Protein AF-A0A7Y5Q7S1-F1 (afdb_monomer)

Nearest PDB structures (foldseek):
  8dy9-assembly1_E  TM=3.291E-01  e=9.194E+00  Streptomyces venezuelae
  6nu3-assembly1_0  TM=2.637E-01  e=9.194E+00  Homo sapiens

Solvent-accessible surface area (backbone atoms only — not comparable to full-atom values): 6608 Å² total; per-residue (Å²): 113,78,70,67,58,38,76,80,66,83,48,53,67,68,57,54,52,51,50,51,53,52,51,23,48,51,50,29,51,49,48,70,72,69,51,57,86,98,54,90,78,90,83,90,74,63,60,82,44,43,37,66,55,33,50,23,46,43,47,39,42,72,78,38,72,84,63,89,81,86,43,76,35,80,46,70,34,91,59,82,94,56,83,55,80,87,60,61,68,38,35,84,38,73,46,77,40,76,46,72,77,81,79,87,123

pLDDT: mean 89.72, std 14.1, range [46.47, 98.56]

Radius of gyration: 16.51 Å; Cα contacts (8 Å, |Δi|>4): 97; chains: 1; bounding box: 32×46×41 Å

Mean predicted aligned error: 6.23 Å

Structure (mmCIF, N/CA/C/O backbone):
data_AF-A0A7Y5Q7S1-F1
#
_entry.id   AF-A0A7Y5Q7S1-F1
#
loop_
_atom_site.group_PDB
_atom_site.id
_atom_site.type_symbol
_atom_site.label_atom_id
_atom_site.label_alt_id
_atom_site.label_comp_id
_atom_site.label_asym_id
_atom_site.label_entity_id
_atom_site.label_seq_id
_atom_site.pdbx_PDB_ins_code
_atom_site.Cartn_x
_atom_site.Cartn_y
_atom_site.Cartn_z
_atom_site.occupancy
_atom_site.B_iso_or_equiv
_atom_site.auth_seq_id
_atom_site.auth_comp_id
_atom_site.auth_asym_id
_atom_site.auth_atom_id
_atom_site.pdbx_PDB_model_num
ATOM 1 N N . ASP A 1 1 ? 1.962 14.369 6.932 1.00 51.97 1 ASP A N 1
ATOM 2 C CA . ASP A 1 1 ? 1.436 14.845 5.646 1.00 51.97 1 ASP A CA 1
ATOM 3 C C . ASP A 1 1 ? 2.605 15.268 4.760 1.00 51.97 1 ASP A C 1
ATOM 5 O O . ASP A 1 1 ? 3.372 16.139 5.156 1.00 51.97 1 ASP A O 1
ATOM 9 N N . ILE A 1 2 ? 2.824 14.592 3.629 1.00 51.75 2 ILE A N 1
ATOM 10 C CA . ILE A 1 2 ? 3.947 14.879 2.712 1.00 51.75 2 ILE A CA 1
ATOM 11 C C . ILE A 1 2 ? 3.800 16.288 2.117 1.00 51.75 2 ILE A C 1
ATOM 13 O O . ILE A 1 2 ? 4.803 16.951 1.849 1.00 51.75 2 ILE A O 1
ATOM 17 N N . MET A 1 3 ? 2.566 16.793 2.013 1.00 52.72 3 MET A N 1
ATOM 18 C CA . MET A 1 3 ? 2.303 18.166 1.586 1.00 52.72 3 MET A CA 1
ATOM 19 C C . MET A 1 3 ? 2.744 19.207 2.623 1.00 52.72 3 MET A C 1
ATOM 21 O O . MET A 1 3 ? 3.187 20.289 2.244 1.00 52.72 3 MET A O 1
ATOM 25 N N . ALA A 1 4 ? 2.753 18.870 3.918 1.00 52.72 4 ALA A N 1
ATOM 26 C CA . ALA A 1 4 ? 3.267 19.765 4.960 1.00 52.72 4 ALA A CA 1
ATOM 27 C C . ALA A 1 4 ? 4.796 19.962 4.876 1.00 52.72 4 ALA A C 1
ATOM 29 O O . ALA A 1 4 ? 5.302 21.022 5.244 1.00 52.72 4 ALA A O 1
ATOM 30 N N . MET A 1 5 ? 5.530 18.980 4.334 1.00 52.44 5 MET A N 1
ATOM 31 C CA . MET A 1 5 ? 6.985 19.065 4.120 1.00 52.44 5 MET A CA 1
ATOM 32 C C . MET A 1 5 ? 7.364 19.905 2.889 1.00 52.44 5 MET A C 1
ATOM 34 O O . MET A 1 5 ? 8.460 20.462 2.840 1.00 52.44 5 MET A O 1
ATOM 38 N N . ALA A 1 6 ? 6.466 20.036 1.906 1.00 53.66 6 ALA A N 1
ATOM 39 C CA . ALA A 1 6 ? 6.697 20.849 0.709 1.00 53.66 6 ALA A CA 1
ATOM 40 C C . ALA A 1 6 ? 6.660 22.362 1.005 1.00 53.66 6 ALA A C 1
ATOM 42 O O . ALA A 1 6 ? 7.330 23.142 0.331 1.00 53.66 6 ALA A O 1
ATOM 43 N N . GLY A 1 7 ? 5.921 22.781 2.040 1.00 53.09 7 GLY A N 1
ATOM 4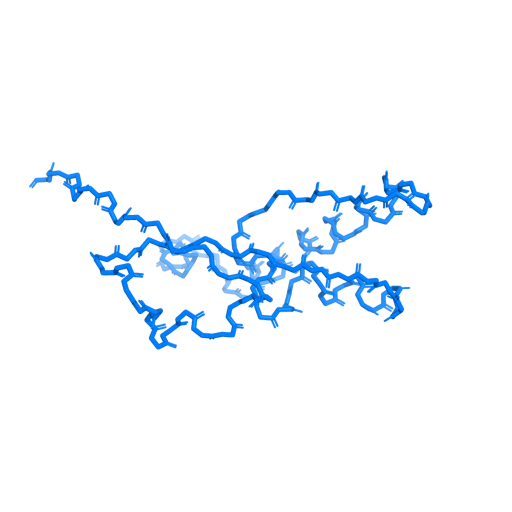4 C CA . GLY A 1 7 ? 5.703 24.197 2.357 1.00 53.09 7 GLY A CA 1
ATOM 45 C C . GLY A 1 7 ? 6.876 24.926 3.026 1.00 53.09 7 GLY A C 1
ATOM 46 O O . GLY A 1 7 ? 6.920 26.149 2.968 1.00 53.09 7 GLY A O 1
ATOM 47 N N . HIS A 1 8 ? 7.830 24.214 3.640 1.00 55.59 8 HIS A N 1
ATOM 48 C CA . HIS A 1 8 ? 8.860 24.839 4.492 1.00 55.59 8 HIS A CA 1
ATOM 49 C C . HIS A 1 8 ? 10.316 24.603 4.039 1.00 55.59 8 HIS A C 1
ATOM 51 O O . HIS A 1 8 ? 11.228 25.144 4.656 1.00 55.59 8 HIS A O 1
ATOM 57 N N . GLY A 1 9 ? 10.563 23.825 2.972 1.00 57.16 9 GLY A N 1
ATOM 58 C CA . GLY A 1 9 ? 11.915 23.340 2.631 1.00 57.16 9 GLY A CA 1
ATOM 59 C C . GLY A 1 9 ? 12.368 23.473 1.172 1.00 57.16 9 GLY A C 1
ATOM 60 O O . GLY A 1 9 ? 13.393 22.902 0.814 1.00 57.16 9 GLY A O 1
ATOM 61 N N . GLY A 1 10 ? 11.623 24.165 0.301 1.00 67.38 10 GLY A N 1
ATOM 62 C CA . GLY A 1 10 ? 12.013 24.351 -1.109 1.00 67.38 10 GLY A CA 1
ATOM 63 C C . GLY A 1 10 ? 11.981 23.077 -1.969 1.00 67.38 10 GLY A C 1
ATOM 64 O O . GLY A 1 10 ? 12.451 23.085 -3.108 1.00 67.38 10 GLY A O 1
ATOM 65 N N . VAL A 1 11 ? 11.422 21.978 -1.455 1.00 73.25 11 VAL A N 1
ATOM 66 C CA . VAL A 1 11 ? 11.242 20.749 -2.229 1.00 73.25 11 VAL A CA 1
ATOM 67 C C . VAL A 1 11 ? 10.025 20.908 -3.132 1.00 73.25 11 VAL A C 1
ATOM 69 O O . VAL A 1 11 ? 8.896 21.045 -2.667 1.00 73.25 11 VAL A O 1
ATOM 72 N N . LYS A 1 12 ? 10.272 20.866 -4.441 1.00 86.12 12 LYS A N 1
ATOM 73 C CA . LYS A 1 12 ? 9.232 20.915 -5.467 1.00 86.12 12 LYS A CA 1
ATOM 74 C C . LYS A 1 12 ? 8.270 19.720 -5.320 1.00 86.12 12 LYS A C 1
ATOM 76 O O . LYS A 1 12 ? 8.761 18.588 -5.240 1.00 86.12 12 LYS A O 1
ATOM 81 N N . PRO A 1 13 ? 6.938 19.921 -5.300 1.00 87.19 13 PRO A N 1
ATOM 82 C CA . PRO A 1 13 ? 5.961 18.832 -5.196 1.00 87.19 13 PRO A CA 1
ATOM 83 C C . PRO A 1 13 ? 6.160 17.728 -6.241 1.00 87.19 13 PRO A C 1
ATOM 85 O O . PRO A 1 13 ? 5.992 16.547 -5.937 1.00 87.19 13 PRO A O 1
ATOM 88 N N . GLU A 1 14 ? 6.605 18.092 -7.444 1.00 90.06 14 GLU A N 1
ATOM 89 C CA . GLU A 1 14 ? 6.879 17.152 -8.531 1.00 90.06 14 GLU A CA 1
ATOM 90 C C . GLU A 1 14 ? 8.030 16.199 -8.180 1.00 90.06 14 GLU A C 1
ATOM 92 O O . GLU A 1 14 ? 7.970 15.011 -8.492 1.00 90.06 14 GLU A O 1
ATOM 97 N N . ASN A 1 15 ? 9.052 16.687 -7.466 1.00 92.69 15 ASN A N 1
ATOM 98 C CA . ASN A 1 15 ? 10.169 15.856 -7.017 1.00 92.69 15 ASN A CA 1
ATOM 99 C C . ASN A 1 15 ? 9.730 14.871 -5.928 1.00 92.69 15 ASN A C 1
ATOM 101 O O . ASN A 1 15 ? 10.207 13.739 -5.905 1.00 92.69 15 ASN A O 1
ATOM 105 N N . LEU A 1 16 ? 8.814 15.277 -5.042 1.00 91.75 16 LEU A N 1
ATOM 106 C CA . LEU A 1 16 ? 8.242 14.372 -4.041 1.00 91.75 16 LEU A CA 1
ATOM 107 C C . LEU A 1 16 ? 7.412 13.279 -4.711 1.00 91.75 16 LEU A C 1
ATOM 109 O O . LEU A 1 16 ? 7.588 12.107 -4.385 1.00 91.75 16 LEU A O 1
ATOM 113 N N . ALA A 1 17 ? 6.564 13.641 -5.676 1.00 91.50 17 ALA A N 1
ATOM 114 C CA . ALA A 1 17 ? 5.784 12.675 -6.444 1.00 91.50 17 ALA A CA 1
ATOM 115 C C . ALA A 1 17 ? 6.690 11.695 -7.210 1.00 91.50 17 ALA A C 1
ATOM 117 O O . ALA A 1 17 ? 6.493 10.483 -7.132 1.00 91.50 17 ALA A O 1
ATOM 118 N N . ALA A 1 18 ? 7.736 12.197 -7.876 1.00 95.06 18 ALA A N 1
ATOM 119 C CA . ALA A 1 18 ? 8.715 11.361 -8.568 1.00 95.06 18 ALA A CA 1
ATOM 120 C C . ALA A 1 18 ? 9.465 10.424 -7.604 1.00 95.06 18 ALA A C 1
ATOM 122 O O . ALA A 1 18 ? 9.669 9.251 -7.917 1.00 95.06 18 ALA A O 1
ATOM 123 N N . ALA A 1 19 ? 9.837 10.908 -6.416 1.00 96.19 19 ALA A N 1
ATOM 124 C CA . ALA A 1 19 ? 10.481 10.087 -5.394 1.00 96.19 19 ALA A CA 1
ATOM 125 C C . ALA A 1 19 ? 9.551 8.984 -4.861 1.00 96.19 19 ALA A C 1
ATOM 127 O O . ALA A 1 19 ? 10.004 7.855 -4.668 1.00 96.19 19 ALA A O 1
ATOM 128 N N . GLN A 1 20 ? 8.260 9.277 -4.662 1.00 95.69 20 GLN A N 1
ATOM 129 C CA . GLN A 1 20 ? 7.264 8.265 -4.286 1.00 95.69 20 GLN A CA 1
ATOM 130 C C . GLN A 1 20 ? 7.115 7.205 -5.382 1.00 95.69 20 GLN A C 1
ATOM 132 O O . GLN A 1 20 ? 7.252 6.018 -5.095 1.00 95.69 20 GLN A O 1
ATOM 137 N N . ALA A 1 21 ? 6.960 7.622 -6.641 1.00 97.06 21 ALA A N 1
ATOM 138 C CA . ALA A 1 21 ? 6.857 6.706 -7.776 1.00 97.06 21 ALA A CA 1
ATOM 139 C C . ALA A 1 21 ? 8.103 5.812 -7.921 1.00 97.06 21 ALA A C 1
ATOM 141 O O . ALA A 1 21 ? 7.989 4.607 -8.147 1.00 97.06 21 ALA A O 1
ATOM 142 N N . LEU A 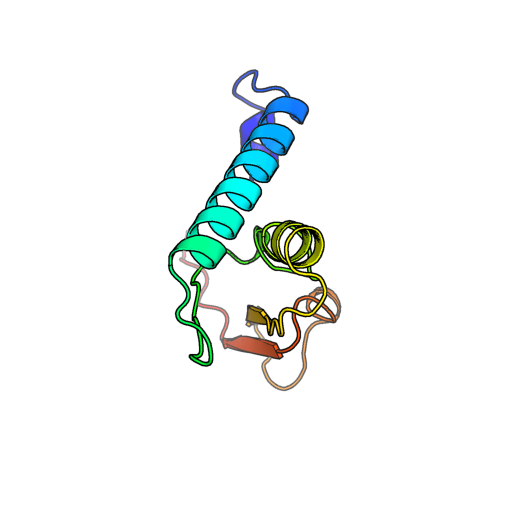1 22 ? 9.303 6.376 -7.729 1.00 98.19 22 LEU A N 1
ATOM 143 C CA . LEU A 1 22 ? 10.549 5.607 -7.736 1.00 98.19 22 LEU A CA 1
ATOM 144 C C . LEU A 1 22 ? 10.591 4.581 -6.594 1.00 98.19 22 LEU A C 1
ATOM 146 O O . LEU A 1 22 ? 11.016 3.444 -6.804 1.00 98.19 22 LEU A O 1
ATOM 150 N N . LYS A 1 23 ? 10.130 4.961 -5.397 1.00 98.25 23 LYS A N 1
ATOM 151 C CA . LYS A 1 23 ? 10.043 4.054 -4.247 1.00 98.25 23 LYS A CA 1
ATOM 1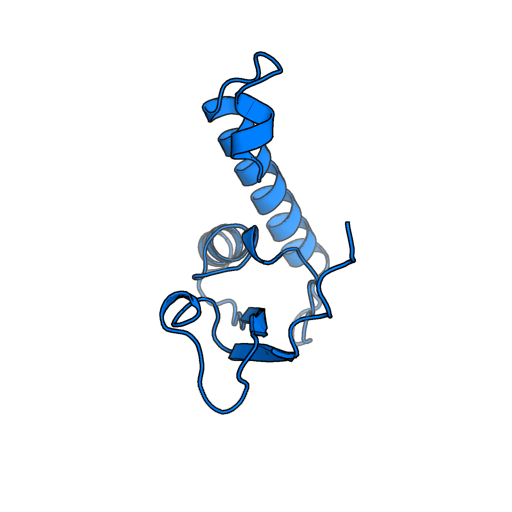52 C C . LYS A 1 23 ? 9.062 2.909 -4.518 1.00 98.25 23 LYS A C 1
ATOM 154 O O . LYS A 1 23 ? 9.408 1.756 -4.265 1.00 98.25 23 LYS A O 1
ATOM 159 N N . ASP A 1 24 ? 7.890 3.203 -5.074 1.00 98.56 24 ASP A N 1
ATOM 160 C CA . ASP A 1 24 ? 6.876 2.201 -5.428 1.00 98.56 24 ASP A CA 1
ATOM 161 C C . ASP A 1 24 ? 7.380 1.222 -6.492 1.00 98.56 24 ASP A C 1
ATOM 163 O O . ASP A 1 24 ? 7.248 0.006 -6.328 1.00 98.56 24 ASP A O 1
ATOM 167 N N . ALA A 1 25 ? 8.043 1.731 -7.533 1.00 98.50 25 ALA A N 1
ATOM 168 C CA . ALA A 1 25 ? 8.674 0.908 -8.560 1.00 98.50 25 ALA A CA 1
ATOM 169 C C . ALA A 1 25 ? 9.759 -0.011 -7.971 1.00 98.50 25 ALA A C 1
ATOM 171 O O . ALA A 1 25 ? 9.834 -1.195 -8.310 1.00 98.50 25 ALA A O 1
ATOM 172 N N . ALA A 1 26 ? 10.584 0.508 -7.057 1.00 98.56 26 ALA A N 1
ATOM 173 C CA . ALA A 1 26 ? 11.624 -0.273 -6.393 1.00 98.56 26 ALA A CA 1
ATOM 174 C C . ALA A 1 26 ? 11.036 -1.381 -5.500 1.00 98.56 26 ALA A C 1
ATOM 176 O O . ALA A 1 26 ? 11.531 -2.513 -5.523 1.00 98.56 26 ALA A O 1
ATOM 177 N N . MET A 1 27 ? 9.964 -1.087 -4.757 1.00 98.50 27 MET A N 1
ATOM 178 C CA . MET A 1 27 ? 9.244 -2.082 -3.954 1.00 98.50 27 MET A CA 1
ATOM 179 C C . MET A 1 27 ? 8.625 -3.170 -4.839 1.00 98.50 27 MET A C 1
ATOM 181 O O . MET A 1 27 ? 8.851 -4.353 -4.582 1.00 98.50 27 MET A O 1
ATOM 185 N N . ALA A 1 28 ? 7.941 -2.799 -5.927 1.00 98.38 28 ALA A N 1
ATOM 186 C CA . ALA A 1 28 ? 7.378 -3.756 -6.882 1.00 98.38 28 ALA A CA 1
ATOM 187 C C . ALA A 1 28 ? 8.458 -4.669 -7.489 1.00 98.38 28 ALA A C 1
ATOM 189 O O . ALA A 1 28 ? 8.300 -5.891 -7.517 1.00 98.38 28 ALA A O 1
ATOM 190 N N . ASN A 1 29 ? 9.597 -4.100 -7.894 1.00 98.12 29 ASN A N 1
ATOM 191 C CA . ASN A 1 29 ? 10.733 -4.872 -8.395 1.00 98.12 29 ASN A CA 1
ATOM 192 C C . ASN A 1 29 ? 11.281 -5.848 -7.336 1.00 98.12 29 ASN A C 1
ATOM 194 O O . ASN A 1 29 ? 11.556 -7.006 -7.646 1.00 98.12 29 ASN A O 1
ATOM 198 N N . SER A 1 30 ? 11.402 -5.417 -6.077 1.00 97.69 30 SER A N 1
ATOM 199 C CA . SER A 1 30 ? 11.848 -6.287 -4.980 1.00 97.69 30 SER A CA 1
ATOM 200 C C . SER A 1 30 ? 10.899 -7.470 -4.754 1.00 97.69 30 SER A C 1
ATOM 202 O O . SER A 1 30 ? 11.356 -8.609 -4.624 1.00 97.69 30 SER A O 1
ATOM 204 N N . ILE A 1 31 ? 9.584 -7.222 -4.795 1.00 97.38 31 ILE A N 1
ATOM 205 C CA . ILE A 1 31 ? 8.548 -8.261 -4.685 1.00 97.38 31 ILE A CA 1
ATOM 206 C C . ILE A 1 31 ? 8.689 -9.272 -5.826 1.00 97.38 31 ILE A C 1
ATOM 208 O O . ILE A 1 31 ? 8.741 -10.474 -5.576 1.00 97.38 31 ILE A O 1
ATOM 212 N N . LEU A 1 32 ? 8.800 -8.811 -7.075 1.00 96.12 32 LEU A N 1
ATOM 213 C CA . LEU A 1 32 ? 8.902 -9.701 -8.237 1.00 96.12 32 LEU A CA 1
ATOM 214 C C . LEU A 1 32 ? 10.171 -10.559 -8.226 1.00 96.12 32 LEU A C 1
ATOM 216 O O . LEU A 1 32 ? 10.122 -11.695 -8.694 1.00 96.12 32 LEU A O 1
ATOM 220 N N . ARG A 1 33 ? 11.276 -10.043 -7.676 1.00 96.00 33 ARG A N 1
ATOM 221 C CA . ARG A 1 33 ? 12.544 -10.781 -7.555 1.00 96.00 33 ARG A CA 1
ATOM 222 C C . ARG A 1 33 ? 12.582 -11.742 -6.370 1.00 96.00 33 ARG A C 1
ATOM 224 O O . ARG A 1 33 ? 13.291 -12.739 -6.439 1.00 96.00 33 ARG A O 1
ATOM 231 N N . SER A 1 34 ? 11.864 -11.428 -5.295 1.00 94.56 34 SER A N 1
ATOM 232 C CA . SER A 1 34 ? 11.915 -12.191 -4.040 1.00 94.56 34 SER A CA 1
ATOM 233 C C . SER A 1 34 ? 10.773 -13.194 -3.894 1.00 94.56 34 SER A C 1
ATOM 235 O O . SER A 1 34 ? 10.866 -14.103 -3.070 1.00 94.56 34 SER A O 1
ATOM 237 N N . ARG A 1 35 ? 9.676 -13.032 -4.645 1.00 92.56 35 ARG A N 1
ATOM 238 C CA . ARG A 1 35 ? 8.546 -13.963 -4.579 1.00 92.56 35 ARG A CA 1
ATOM 239 C C . ARG A 1 35 ? 8.952 -15.340 -5.098 1.00 92.56 35 ARG A C 1
ATOM 241 O O . ARG A 1 35 ? 9.562 -15.461 -6.159 1.00 92.56 35 ARG A O 1
ATOM 248 N N . LEU A 1 36 ? 8.545 -16.379 -4.379 1.00 88.94 36 LEU A N 1
ATOM 249 C CA . LEU A 1 36 ? 8.646 -17.748 -4.866 1.00 88.94 36 LEU A CA 1
ATOM 250 C C . LEU A 1 36 ? 7.440 -18.058 -5.765 1.00 88.94 36 LEU A C 1
ATOM 252 O O . LEU A 1 36 ? 6.324 -17.629 -5.450 1.00 88.94 36 LEU A O 1
ATOM 256 N N . PRO A 1 37 ? 7.628 -18.778 -6.885 1.00 81.81 37 PRO A N 1
ATOM 257 C CA . PRO A 1 37 ? 6.511 -19.291 -7.669 1.00 81.81 37 PRO A CA 1
ATOM 258 C C . PRO A 1 37 ? 5.554 -20.100 -6.788 1.00 81.81 37 PRO A C 1
ATOM 260 O O . PRO A 1 37 ? 5.994 -20.840 -5.915 1.00 81.81 37 PRO A O 1
ATOM 263 N N . GLU A 1 38 ? 4.249 -19.926 -7.008 1.00 81.31 38 GLU A N 1
ATOM 264 C CA . GLU A 1 38 ? 3.163 -20.668 -6.339 1.00 81.31 38 GLU A CA 1
ATOM 265 C C . GLU A 1 38 ? 3.039 -20.496 -4.812 1.00 81.31 38 GLU A C 1
ATOM 267 O O . GLU A 1 38 ? 2.081 -20.988 -4.218 1.00 81.31 38 GLU A O 1
ATOM 272 N N . ALA A 1 39 ? 3.922 -19.720 -4.179 1.00 89.88 39 ALA A N 1
ATOM 273 C CA . ALA A 1 39 ? 3.810 -19.340 -2.775 1.00 89.88 39 ALA A CA 1
ATOM 274 C C . ALA A 1 39 ? 3.100 -17.988 -2.600 1.00 89.88 39 ALA A C 1
ATOM 276 O O . ALA A 1 39 ? 3.170 -17.097 -3.452 1.00 89.88 39 ALA A O 1
ATOM 277 N N . GLY A 1 40 ? 2.445 -17.811 -1.451 1.00 91.81 40 GLY A N 1
ATOM 278 C CA . GLY A 1 40 ? 1.979 -16.496 -1.014 1.00 91.81 40 GLY A CA 1
ATOM 279 C C . GLY A 1 40 ? 3.157 -15.581 -0.662 1.00 91.81 40 GLY A C 1
ATOM 280 O O . GLY A 1 40 ? 4.156 -16.035 -0.107 1.00 91.81 40 GLY A O 1
ATOM 281 N N . TYR A 1 41 ? 3.031 -14.288 -0.961 1.00 95.12 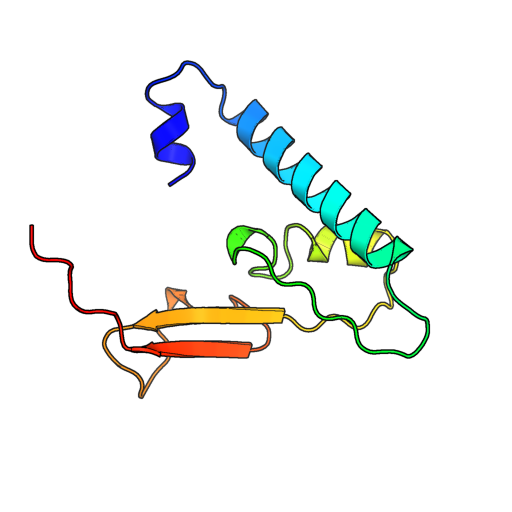41 TYR A N 1
ATOM 282 C CA . TYR A 1 41 ? 4.008 -13.265 -0.585 1.00 95.12 41 TYR A CA 1
ATOM 283 C C . TYR A 1 41 ? 3.300 -12.139 0.168 1.00 95.12 41 TYR A C 1
ATOM 285 O O . TYR A 1 41 ? 2.382 -11.522 -0.371 1.00 95.12 41 TYR A O 1
ATOM 293 N N . LEU A 1 42 ? 3.733 -11.865 1.400 1.00 96.12 42 LEU A N 1
ATOM 294 C CA . LEU A 1 42 ? 3.225 -10.756 2.204 1.00 96.12 42 LEU A CA 1
ATOM 295 C C . LEU A 1 42 ? 4.227 -9.602 2.171 1.00 96.12 42 LEU A C 1
ATOM 297 O O . LEU A 1 42 ? 5.359 -9.743 2.629 1.00 96.12 42 LEU A O 1
ATOM 301 N N . HIS A 1 43 ? 3.793 -8.455 1.657 1.00 97.31 43 HIS A N 1
ATOM 302 C CA . HIS A 1 43 ? 4.547 -7.210 1.721 1.00 97.31 43 HIS A CA 1
ATOM 303 C C . HIS A 1 43 ? 3.888 -6.273 2.733 1.00 97.31 43 HIS A C 1
ATOM 305 O O . HIS A 1 43 ? 2.697 -5.997 2.624 1.00 97.31 43 HIS A O 1
ATOM 311 N N . LEU A 1 44 ? 4.652 -5.797 3.716 1.00 97.19 44 LEU A N 1
ATOM 312 C CA . LEU A 1 44 ? 4.186 -4.791 4.668 1.00 97.19 44 LEU A CA 1
ATOM 313 C C . LEU A 1 44 ? 4.678 -3.416 4.216 1.00 97.19 44 LEU A C 1
ATOM 315 O O . LEU A 1 44 ? 5.882 -3.194 4.085 1.00 97.19 44 LEU A O 1
ATOM 319 N N . ASN A 1 45 ? 3.748 -2.492 3.998 1.00 97.56 45 ASN A N 1
ATOM 320 C CA . ASN A 1 45 ? 4.022 -1.133 3.544 1.00 97.56 45 ASN A CA 1
ATOM 321 C C . ASN A 1 45 ? 3.087 -0.128 4.229 1.00 97.56 45 ASN A C 1
ATOM 323 O O . ASN A 1 45 ? 2.060 -0.493 4.793 1.00 97.56 45 ASN A O 1
ATOM 327 N N . GLY A 1 46 ? 3.427 1.161 4.159 1.00 96.31 46 GLY A N 1
ATOM 328 C CA . GLY A 1 46 ? 2.483 2.218 4.534 1.00 96.31 46 GLY A CA 1
ATOM 329 C C . GLY A 1 46 ? 1.324 2.290 3.535 1.00 96.31 46 GLY A C 1
ATOM 330 O O . GLY A 1 46 ? 1.561 2.118 2.338 1.00 96.31 46 GLY A O 1
ATOM 331 N N . SER A 1 47 ? 0.102 2.572 4.005 1.00 94.06 47 SER A N 1
ATOM 332 C CA . SER A 1 47 ? -1.139 2.504 3.206 1.00 94.06 47 SER A CA 1
ATOM 333 C C . SER A 1 47 ? -1.070 3.263 1.880 1.00 94.06 47 SER A C 1
ATOM 335 O O . SER A 1 47 ? -1.567 2.777 0.869 1.00 94.06 47 SER A O 1
ATOM 337 N N . TYR A 1 48 ? -0.374 4.404 1.857 1.00 94.81 48 TYR A N 1
ATOM 338 C CA . TYR A 1 48 ? -0.165 5.212 0.652 1.00 94.81 48 TYR A CA 1
ATOM 339 C C . TYR A 1 48 ? 0.403 4.413 -0.537 1.00 94.81 48 TYR A C 1
ATOM 341 O O . TYR A 1 48 ? 0.076 4.703 -1.678 1.00 94.81 48 TYR A O 1
ATOM 349 N N . HIS A 1 49 ? 1.205 3.378 -0.275 1.00 97.81 49 HIS A N 1
ATOM 350 C CA . HIS A 1 49 ? 1.896 2.598 -1.304 1.00 97.81 49 HIS A CA 1
ATOM 351 C C . HIS A 1 49 ? 1.053 1.469 -1.928 1.00 97.81 49 HIS A C 1
ATOM 353 O O . HIS A 1 49 ? 1.516 0.808 -2.857 1.00 97.81 49 HIS A O 1
ATOM 359 N N . SER A 1 50 ? -0.159 1.213 -1.424 1.00 97.69 50 SER A N 1
ATOM 360 C CA 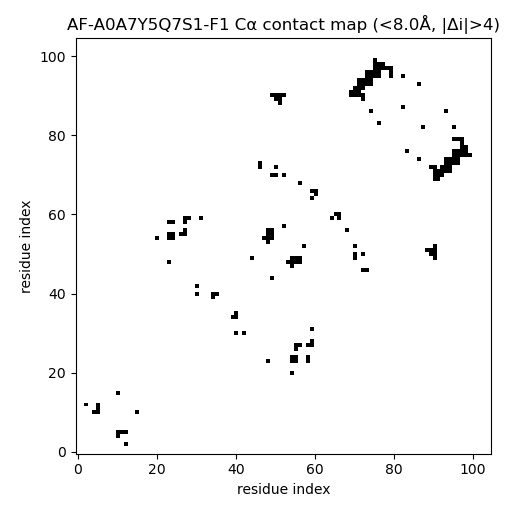. SER A 1 50 ? -1.031 0.134 -1.923 1.00 97.69 50 SER A CA 1
ATOM 361 C C . SER A 1 50 ? -2.522 0.475 -1.954 1.00 97.69 50 SER A C 1
ATOM 363 O O . SER A 1 50 ? -3.306 -0.305 -2.499 1.00 97.69 50 SER A O 1
ATOM 365 N N . GLN A 1 51 ? -2.941 1.596 -1.360 1.00 96.50 51 GLN A N 1
ATOM 366 C CA . GLN A 1 51 ? -4.347 1.992 -1.324 1.00 96.50 51 GLN A CA 1
ATOM 367 C C . GLN A 1 51 ? -4.912 2.187 -2.735 1.00 96.50 51 GLN A C 1
ATOM 369 O O . GLN A 1 51 ? -4.217 2.649 -3.640 1.00 96.50 51 GLN A O 1
ATOM 374 N N . ARG A 1 52 ? -6.187 1.836 -2.921 1.00 96.00 52 ARG A N 1
ATOM 375 C CA . ARG A 1 52 ? -6.945 1.991 -4.176 1.00 96.00 52 ARG A CA 1
ATOM 376 C C . ARG A 1 52 ? -6.307 1.295 -5.390 1.00 96.00 52 ARG A C 1
ATOM 378 O O . ARG A 1 52 ? -6.661 1.585 -6.528 1.00 96.00 52 ARG A O 1
ATOM 385 N N . GLY A 1 53 ? -5.384 0.359 -5.161 1.00 95.19 53 GLY A N 1
ATOM 386 C CA . GLY A 1 53 ? -4.653 -0.327 -6.226 1.00 95.19 53 GLY A CA 1
ATOM 387 C C . GLY A 1 53 ? -3.623 0.547 -6.951 1.00 95.19 53 GLY A C 1
ATOM 388 O O . GLY A 1 53 ? -3.205 0.189 -8.054 1.00 95.19 53 GLY A O 1
ATOM 389 N N . GLU A 1 54 ? -3.214 1.666 -6.349 1.00 96.12 54 GLU A N 1
ATOM 390 C CA . GLU A 1 54 ? -2.158 2.547 -6.853 1.00 96.12 54 GLU A CA 1
ATOM 391 C C . GLU A 1 54 ? -0.772 2.135 -6.311 1.00 96.12 54 GLU A C 1
ATOM 393 O O . GLU A 1 54 ? -0.605 1.067 -5.709 1.00 96.12 54 GLU A O 1
ATOM 398 N N . GLY A 1 55 ? 0.252 2.951 -6.580 1.00 97.44 55 GLY A N 1
ATOM 399 C CA . GLY A 1 55 ? 1.617 2.738 -6.098 1.00 97.44 55 GLY A CA 1
ATOM 400 C C . GLY A 1 55 ? 2.194 1.393 -6.537 1.00 97.44 55 GLY A C 1
ATOM 401 O O . GLY A 1 55 ? 2.253 1.083 -7.732 1.00 97.44 55 GLY A O 1
ATOM 402 N N . ILE A 1 56 ? 2.599 0.565 -5.571 1.00 98.50 56 ILE A N 1
ATOM 403 C CA . ILE A 1 56 ? 3.199 -0.757 -5.809 1.00 98.50 56 ILE A CA 1
ATOM 404 C C . ILE A 1 56 ? 2.298 -1.617 -6.702 1.00 98.50 56 ILE A C 1
ATOM 406 O O . ILE A 1 56 ? 2.781 -2.269 -7.631 1.00 98.50 56 ILE A O 1
ATOM 410 N N . VAL A 1 57 ? 0.987 -1.617 -6.437 1.00 98.19 57 VAL A N 1
ATOM 411 C CA . VAL A 1 57 ? 0.021 -2.482 -7.133 1.00 98.19 57 VAL A CA 1
ATOM 412 C C . VAL A 1 57 ? -0.045 -2.137 -8.619 1.00 98.19 57 VAL A C 1
ATOM 414 O O . VAL A 1 57 ? -0.099 -3.043 -9.454 1.00 98.19 57 VAL A O 1
ATOM 417 N N . TRP A 1 58 ? 0.031 -0.849 -8.960 1.00 98.19 58 TRP A N 1
ATOM 418 C CA . TRP A 1 58 ? 0.052 -0.393 -10.349 1.00 98.19 58 TRP A CA 1
ATOM 419 C C . TRP A 1 58 ? 1.275 -0.935 -11.101 1.00 98.19 58 TRP A C 1
ATOM 421 O O . TRP A 1 58 ? 1.129 -1.520 -12.177 1.00 98.19 58 TRP A O 1
ATOM 431 N N . TYR A 1 59 ? 2.472 -0.830 -10.509 1.00 98.50 59 TYR A N 1
ATOM 432 C CA . TYR A 1 59 ? 3.699 -1.361 -11.114 1.00 98.50 59 TYR A CA 1
ATOM 433 C C . TYR A 1 59 ? 3.665 -2.887 -11.242 1.00 98.50 59 TYR A C 1
ATOM 435 O O . TYR A 1 59 ? 4.022 -3.418 -12.291 1.00 98.50 59 TYR A O 1
ATOM 443 N N . LEU A 1 60 ? 3.177 -3.604 -10.225 1.00 97.94 60 LEU A N 1
ATOM 444 C CA . LEU A 1 60 ? 3.045 -5.062 -10.288 1.00 97.94 60 LEU A CA 1
ATOM 445 C C . LEU A 1 60 ? 2.122 -5.513 -11.428 1.00 97.94 60 LEU A C 1
ATOM 447 O O . LEU A 1 60 ? 2.474 -6.437 -12.159 1.00 97.94 60 LEU A O 1
ATOM 451 N N . ARG A 1 61 ? 0.972 -4.850 -11.611 1.00 97.56 61 ARG A N 1
ATOM 452 C CA . ARG A 1 61 ? 0.036 -5.157 -12.707 1.00 97.56 61 ARG A CA 1
ATOM 453 C C . ARG A 1 61 ? 0.609 -4.818 -14.079 1.00 97.56 61 ARG A C 1
ATOM 455 O O . ARG A 1 61 ? 0.276 -5.492 -15.048 1.00 97.56 61 ARG A O 1
ATOM 462 N N . ARG A 1 62 ? 1.465 -3.800 -14.173 1.00 97.44 62 ARG A N 1
ATOM 463 C CA . ARG A 1 62 ? 2.132 -3.451 -15.431 1.00 97.44 62 ARG A CA 1
ATOM 464 C C . ARG A 1 62 ? 3.131 -4.524 -15.864 1.00 97.44 62 ARG A C 1
ATOM 466 O O . ARG A 1 62 ? 3.167 -4.870 -17.038 1.00 97.44 62 ARG A O 1
ATOM 473 N N . GLU A 1 63 ? 3.920 -5.044 -14.927 1.00 97.12 63 GLU A N 1
ATOM 474 C CA . GLU A 1 63 ? 4.959 -6.042 -15.220 1.00 97.12 63 GLU A CA 1
ATOM 475 C C . GLU A 1 63 ? 4.394 -7.472 -15.312 1.00 9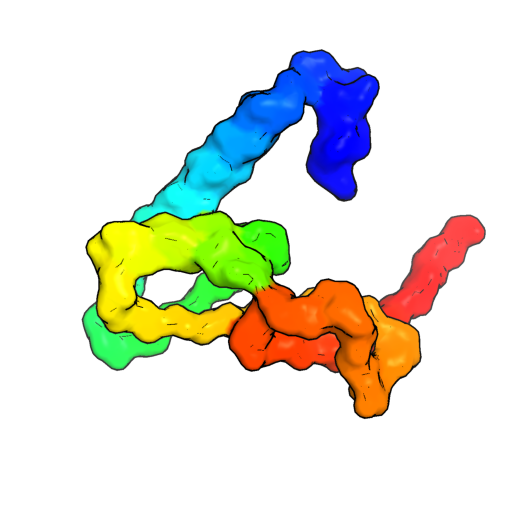7.12 63 GLU A C 1
ATOM 477 O O . GLU A 1 63 ? 4.846 -8.274 -16.126 1.00 97.12 63 GLU A O 1
ATOM 482 N N . VAL A 1 64 ? 3.392 -7.810 -14.490 1.00 95.50 64 VAL A N 1
ATOM 483 C CA . VAL A 1 64 ? 2.746 -9.133 -14.473 1.00 95.50 64 VAL A CA 1
ATOM 484 C C . VAL A 1 64 ? 1.219 -8.964 -14.390 1.00 95.50 64 VAL A C 1
ATOM 486 O O . VAL A 1 64 ? 0.641 -9.067 -13.305 1.00 95.50 64 VAL A O 1
ATOM 489 N N . PRO A 1 65 ? 0.527 -8.752 -15.527 1.00 95.31 65 PRO A N 1
ATOM 490 C CA . PRO A 1 65 ? -0.909 -8.433 -15.558 1.00 95.31 65 PRO A CA 1
ATOM 491 C C . PRO A 1 65 ? -1.825 -9.464 -14.892 1.00 95.31 65 PRO A C 1
ATOM 493 O O . PRO A 1 65 ? -2.891 -9.119 -14.390 1.00 95.31 65 PRO A O 1
ATOM 496 N N . HIS A 1 66 ? -1.407 -10.730 -14.866 1.00 94.19 66 HIS A N 1
ATOM 497 C CA . HIS A 1 66 ? -2.171 -11.835 -14.283 1.00 94.19 66 HIS A CA 1
ATOM 498 C C . HIS A 1 66 ? -1.779 -12.153 -12.832 1.00 94.19 66 HIS A C 1
ATOM 500 O O . HIS A 1 66 ? -2.225 -13.162 -12.280 1.00 94.19 66 HIS A O 1
ATOM 506 N N . LEU A 1 67 ? -0.928 -11.333 -12.202 1.00 94.00 67 LEU A N 1
ATOM 507 C CA . LEU A 1 67 ? -0.557 -11.530 -10.806 1.00 94.00 67 LEU A CA 1
ATOM 508 C C . LEU A 1 67 ? -1.786 -11.329 -9.913 1.00 94.00 67 LEU A C 1
ATOM 510 O O . LEU A 1 67 ? -2.422 -10.276 -9.926 1.00 94.00 67 LEU A O 1
ATOM 514 N N . ARG A 1 68 ? -2.106 -12.343 -9.107 1.00 95.12 68 ARG A N 1
ATOM 515 C CA . ARG A 1 68 ? -3.152 -12.237 -8.087 1.00 95.12 68 ARG A CA 1
ATOM 516 C C . ARG A 1 68 ? -2.622 -11.392 -6.936 1.00 95.12 68 ARG A C 1
ATOM 518 O O . ARG A 1 68 ? -1.653 -11.779 -6.287 1.00 95.12 68 ARG A O 1
ATOM 525 N N . ILE A 1 69 ? -3.252 -10.247 -6.709 1.00 96.69 69 ILE A N 1
ATOM 526 C CA . ILE A 1 69 ? -2.880 -9.281 -5.675 1.00 96.69 69 ILE A CA 1
ATOM 527 C C . ILE A 1 69 ? -4.116 -9.044 -4.814 1.00 96.69 69 ILE A C 1
ATOM 529 O O . ILE A 1 69 ? -5.198 -8.832 -5.353 1.00 96.69 69 ILE A O 1
ATOM 533 N N . MET A 1 70 ? -3.930 -9.083 -3.499 1.00 97.31 70 MET A N 1
ATOM 534 C CA . MET A 1 70 ? -4.936 -8.732 -2.504 1.00 97.31 70 MET A CA 1
ATOM 535 C C . MET A 1 70 ? -4.323 -7.700 -1.564 1.00 97.31 70 MET A C 1
ATOM 537 O O . MET A 1 70 ? -3.201 -7.877 -1.087 1.00 97.31 70 MET A O 1
ATOM 541 N N . THR A 1 71 ? -5.052 -6.623 -1.323 1.00 98.06 71 THR A N 1
ATOM 542 C CA . THR A 1 71 ? -4.650 -5.506 -0.475 1.00 98.06 71 THR A CA 1
ATOM 543 C C . THR A 1 71 ? -5.438 -5.516 0.823 1.00 98.06 71 THR A C 1
ATOM 545 O O . THR A 1 71 ? -6.638 -5.786 0.848 1.00 98.06 71 THR A O 1
ATOM 548 N N . ILE A 1 72 ? -4.743 -5.204 1.913 1.00 97.94 72 ILE A N 1
ATOM 549 C CA . ILE A 1 72 ? -5.342 -5.016 3.229 1.00 97.94 72 ILE A CA 1
ATOM 550 C C . ILE A 1 72 ? -4.902 -3.642 3.721 1.00 97.94 72 ILE A C 1
ATOM 552 O O . ILE A 1 72 ? -3.704 -3.365 3.784 1.00 97.94 72 ILE A O 1
ATOM 556 N N . ALA A 1 73 ? -5.862 -2.782 4.045 1.00 97.50 73 ALA A N 1
ATOM 557 C CA . ALA A 1 73 ? -5.606 -1.501 4.692 1.00 97.50 73 ALA A CA 1
ATOM 558 C C . ALA A 1 73 ? -6.071 -1.553 6.147 1.00 97.50 73 ALA A C 1
ATOM 560 O O . ALA A 1 73 ? -7.054 -2.218 6.460 1.00 97.50 73 ALA A O 1
ATOM 561 N N . THR A 1 74 ? -5.399 -0.810 7.019 1.00 96.00 74 THR A N 1
ATOM 562 C CA . THR A 1 74 ? -5.836 -0.603 8.403 1.00 96.00 74 THR A CA 1
ATOM 563 C C . THR A 1 74 ? -6.226 0.856 8.586 1.00 96.00 74 THR A C 1
ATOM 565 O O . THR A 1 74 ? -5.471 1.745 8.184 1.00 96.00 74 THR A O 1
ATOM 568 N N . VAL A 1 75 ? -7.385 1.098 9.196 1.00 96.25 75 VAL A N 1
ATOM 569 C CA . VAL A 1 75 ? -7.887 2.436 9.537 1.00 96.25 75 VAL A CA 1
ATOM 570 C C . VAL A 1 75 ? -8.249 2.492 11.014 1.00 96.25 75 VAL A C 1
ATOM 572 O O . VAL A 1 75 ? -8.781 1.533 11.567 1.00 96.25 75 VAL A O 1
ATOM 575 N N . ALA A 1 76 ? -7.941 3.615 11.651 1.00 95.50 76 ALA A N 1
ATOM 576 C CA . ALA A 1 76 ? -8.340 3.895 13.020 1.00 95.50 76 ALA A CA 1
ATOM 577 C C . ALA A 1 76 ? -9.638 4.707 12.993 1.00 95.50 76 ALA A C 1
ATOM 579 O O . ALA A 1 76 ? -9.673 5.739 12.326 1.00 95.50 76 ALA A O 1
ATOM 580 N N . GLN A 1 77 ? -10.678 4.248 13.690 1.00 95.31 77 GLN A N 1
ATOM 581 C CA . GLN A 1 77 ? -11.972 4.937 13.764 1.00 95.31 77 GLN A CA 1
ATOM 582 C C . GLN A 1 77 ? -12.519 4.898 15.193 1.00 95.31 77 GLN A C 1
ATOM 584 O O . GLN A 1 77 ? -12.236 3.971 15.958 1.00 95.31 77 GLN A O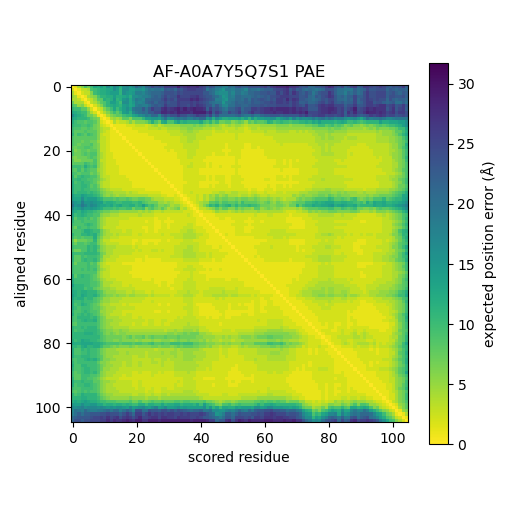 1
ATOM 589 N N . GLY A 1 78 ? -13.313 5.907 15.551 1.00 94.06 78 GLY A N 1
ATOM 590 C CA . GLY A 1 78 ? -13.999 5.950 16.843 1.00 94.06 78 GLY A CA 1
ATOM 591 C C . GLY A 1 78 ? -15.131 4.927 16.953 1.00 94.06 78 GLY A C 1
ATOM 592 O O . GLY A 1 78 ? -15.364 4.403 18.038 1.00 94.06 78 GLY A O 1
ATOM 593 N N . GLU A 1 79 ? -15.793 4.616 15.834 1.00 92.75 79 GLU A N 1
ATOM 594 C CA . GLU A 1 79 ? -16.857 3.616 15.776 1.00 92.75 79 GLU A CA 1
ATOM 595 C C . GLU A 1 79 ? -16.496 2.431 14.871 1.00 92.75 79 GLU A C 1
ATOM 597 O O . GLU A 1 79 ? -15.976 2.604 13.764 1.00 92.75 79 GLU A O 1
ATOM 602 N N . LEU A 1 80 ? -16.764 1.218 15.368 1.00 94.38 80 LEU A N 1
ATOM 603 C CA . LEU A 1 80 ? -16.358 -0.055 14.756 1.00 94.38 80 LEU A CA 1
ATOM 604 C C . LEU A 1 80 ? -17.495 -0.771 14.017 1.00 94.38 80 LEU A C 1
ATOM 606 O O . LEU A 1 80 ? -17.224 -1.624 13.172 1.00 94.38 80 LEU A O 1
ATOM 610 N N . GLY A 1 81 ? -18.758 -0.457 14.324 1.00 93.56 81 GLY A N 1
ATOM 611 C CA . GLY A 1 81 ? -19.929 -1.094 13.719 1.00 93.56 81 GLY A CA 1
ATOM 612 C C . GLY A 1 81 ? -20.156 -0.732 12.249 1.00 93.56 81 GLY A C 1
ATOM 613 O O . GLY A 1 81 ? -20.933 -1.399 11.566 1.00 93.56 81 GLY A O 1
ATOM 614 N N . SER A 1 82 ? -19.471 0.294 11.740 1.00 94.38 82 SER A N 1
ATOM 615 C CA . SER A 1 82 ? -19.549 0.712 10.340 1.00 94.38 82 SER A CA 1
ATOM 616 C C . SER A 1 82 ? -18.230 1.285 9.832 1.00 94.38 82 SER A C 1
ATOM 618 O O . SER A 1 82 ? -17.506 1.959 10.562 1.00 94.38 82 SER A O 1
ATOM 620 N N . LEU A 1 83 ? -17.949 1.072 8.548 1.00 96.81 83 LEU A N 1
ATOM 621 C CA . LEU A 1 83 ? -16.821 1.696 7.867 1.00 96.81 83 LEU A CA 1
ATOM 622 C C . LEU A 1 83 ? -17.145 3.160 7.539 1.00 96.81 83 LEU A C 1
ATOM 624 O O . LEU A 1 83 ? -18.226 3.454 7.027 1.00 96.81 83 LEU A O 1
ATOM 628 N N . GLU A 1 84 ? -16.218 4.080 7.805 1.00 96.50 84 GLU A N 1
ATOM 629 C CA . 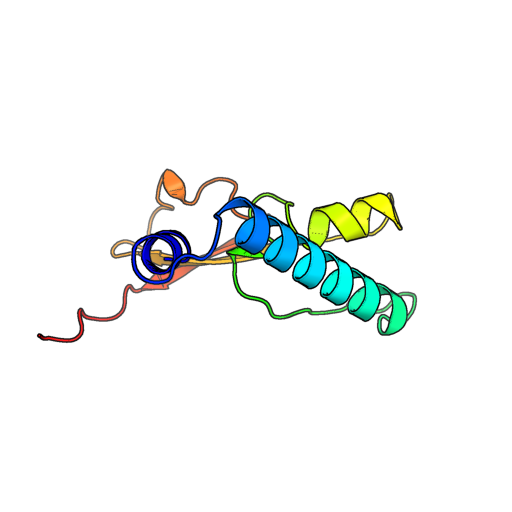GLU A 1 84 ? -16.395 5.477 7.402 1.00 96.50 84 GLU A CA 1
ATOM 630 C C . GLU A 1 84 ? -16.387 5.615 5.876 1.00 96.50 84 GLU A C 1
ATOM 632 O O . GLU A 1 84 ? -15.615 4.951 5.183 1.00 96.50 84 GLU A O 1
ATOM 637 N N . ALA A 1 85 ? -17.189 6.544 5.345 1.00 96.56 85 ALA A N 1
ATOM 638 C CA . ALA A 1 85 ? -17.324 6.790 3.905 1.00 96.56 85 ALA A CA 1
ATOM 639 C C . ALA A 1 85 ? -15.968 6.973 3.188 1.00 96.56 85 ALA A C 1
ATOM 641 O O . ALA A 1 85 ? -15.772 6.463 2.086 1.00 96.56 85 ALA A O 1
ATOM 642 N N . ALA A 1 86 ? -15.014 7.659 3.828 1.00 94.19 86 ALA A N 1
ATOM 643 C CA . ALA A 1 86 ? -13.675 7.904 3.286 1.00 94.19 86 ALA A CA 1
ATOM 644 C C . ALA A 1 86 ? -12.825 6.627 3.144 1.00 94.19 86 ALA A C 1
ATOM 646 O O . ALA A 1 86 ? -11.915 6.577 2.311 1.00 94.19 86 ALA A O 1
ATOM 647 N N . SER A 1 87 ? -13.143 5.599 3.933 1.00 96.50 87 SER A N 1
ATOM 648 C CA . SER A 1 87 ? -12.428 4.328 3.975 1.00 96.50 87 SER A CA 1
ATOM 649 C C . SER A 1 87 ? -12.948 3.309 2.954 1.00 96.50 87 SER A C 1
ATOM 651 O O . SER A 1 87 ? -12.295 2.293 2.701 1.00 96.50 87 SER A O 1
ATOM 653 N N . HIS A 1 88 ? -14.091 3.576 2.313 1.00 96.12 88 HIS A N 1
ATOM 654 C CA . HIS A 1 88 ? -14.614 2.716 1.253 1.00 96.12 88 HIS A CA 1
ATOM 655 C C . HIS A 1 88 ? -13.683 2.683 0.036 1.00 96.12 88 HIS A C 1
ATOM 657 O O . HIS A 1 88 ? -13.230 3.712 -0.468 1.00 96.12 88 HIS A O 1
ATOM 663 N N . GLY A 1 89 ? -13.415 1.472 -0.458 1.00 95.94 89 GLY A N 1
ATOM 664 C CA . GLY A 1 89 ? -12.571 1.250 -1.634 1.00 95.94 89 GLY A CA 1
ATOM 665 C C . GLY A 1 89 ? -11.078 1.508 -1.406 1.00 95.94 89 GLY A C 1
ATOM 666 O O . GLY A 1 89 ? -10.322 1.543 -2.375 1.00 95.94 89 GLY A O 1
ATOM 667 N N . LEU A 1 90 ? -10.628 1.686 -0.155 1.00 97.06 90 LEU A N 1
ATOM 668 C CA . LEU A 1 90 ? -9.200 1.837 0.143 1.00 97.06 90 LEU A CA 1
ATOM 669 C C . LEU A 1 90 ? -8.390 0.581 -0.190 1.00 97.06 90 LEU A C 1
ATOM 671 O O . LEU A 1 90 ? -7.237 0.704 -0.592 1.00 97.06 90 LEU A O 1
ATOM 675 N N . ALA A 1 91 ? -8.966 -0.602 -0.014 1.00 97.94 91 ALA A N 1
ATOM 676 C CA . ALA A 1 91 ? -8.332 -1.893 -0.254 1.00 97.94 91 ALA A CA 1
ATOM 677 C C . ALA A 1 91 ? -9.409 -2.971 -0.455 1.00 97.94 91 ALA A C 1
ATOM 679 O O . ALA A 1 91 ? -10.593 -2.705 -0.232 1.00 97.94 91 ALA A O 1
ATOM 680 N N . ASP A 1 92 ? -9.001 -4.181 -0.840 1.00 97.75 92 ASP A N 1
ATOM 681 C CA . ASP A 1 92 ? -9.904 -5.340 -0.934 1.00 97.75 92 ASP A CA 1
ATOM 682 C C . ASP A 1 92 ? -10.497 -5.688 0.441 1.00 97.75 92 ASP A C 1
ATOM 684 O O . ASP A 1 92 ? -11.675 -6.021 0.554 1.00 97.75 92 ASP A O 1
ATOM 688 N N . PHE A 1 93 ? -9.687 -5.544 1.495 1.00 97.38 93 PHE A N 1
ATOM 689 C CA . PHE A 1 93 ? -10.121 -5.619 2.886 1.00 97.38 93 PHE A CA 1
ATOM 690 C C . PHE A 1 93 ? -9.664 -4.388 3.660 1.00 97.38 93 PHE A C 1
ATOM 692 O O . PHE A 1 93 ? -8.515 -3.955 3.551 1.00 97.38 93 PHE A O 1
ATOM 699 N N . VAL A 1 94 ? -10.552 -3.857 4.497 1.00 97.50 94 VAL A N 1
ATOM 700 C CA . VAL A 1 94 ? -10.231 -2.770 5.422 1.00 97.50 94 VAL A CA 1
ATOM 701 C C . VAL A 1 94 ? -10.430 -3.260 6.850 1.00 97.50 94 VAL A C 1
ATOM 703 O O . VAL A 1 94 ? -11.528 -3.653 7.235 1.00 97.50 94 VAL A O 1
ATOM 706 N N . LEU A 1 95 ? -9.350 -3.251 7.627 1.00 96.25 95 LEU A N 1
ATOM 707 C CA . LEU A 1 95 ? -9.345 -3.554 9.050 1.00 96.25 95 LEU A CA 1
ATOM 708 C C . LEU A 1 95 ? -9.606 -2.265 9.826 1.00 96.25 95 LEU A C 1
ATOM 710 O O . LEU A 1 95 ? -8.757 -1.372 9.857 1.00 96.25 95 LEU A O 1
ATOM 714 N N . VAL A 1 96 ? -10.776 -2.173 10.451 1.00 96.81 96 VAL A N 1
ATOM 715 C CA . VAL A 1 96 ? -11.106 -1.072 11.358 1.00 96.81 96 VAL A CA 1
ATOM 716 C C . VAL A 1 96 ? -10.581 -1.421 12.744 1.00 96.81 96 VAL A C 1
ATOM 718 O O . VAL A 1 96 ? -10.943 -2.452 13.312 1.00 96.81 96 VAL A O 1
ATOM 721 N N . VAL A 1 97 ? -9.709 -0.573 13.280 1.00 95.81 97 VAL A N 1
ATOM 722 C CA . VAL A 1 97 ? -9.184 -0.695 14.643 1.00 95.81 97 VAL A CA 1
ATOM 723 C C . VAL A 1 97 ? -9.658 0.484 15.493 1.00 95.81 97 VAL A C 1
ATOM 725 O O . VAL A 1 97 ? -9.874 1.570 14.946 1.00 95.81 97 VAL A O 1
ATOM 728 N N . PRO A 1 98 ? -9.816 0.306 16.820 1.00 95.62 98 PRO A N 1
ATOM 729 C CA . PRO A 1 98 ? -10.180 1.404 17.705 1.00 95.62 98 PRO A CA 1
ATOM 730 C C . PRO A 1 98 ? -9.196 2.560 17.562 1.00 95.62 98 PRO A C 1
ATOM 732 O O . PRO A 1 98 ? -7.977 2.352 17.585 1.00 95.62 98 PRO A O 1
ATOM 735 N N . GLN A 1 99 ? -9.721 3.776 17.430 1.00 93.25 99 GLN A N 1
ATOM 736 C CA . GLN A 1 99 ? -8.888 4.965 17.456 1.00 93.25 99 GLN A CA 1
ATOM 737 C C . GLN A 1 99 ? -8.128 5.024 18.790 1.00 93.25 99 GLN A C 1
ATOM 739 O O . GLN A 1 99 ? -8.751 4.917 19.851 1.00 93.25 99 GLN A O 1
ATOM 744 N N . PRO A 1 100 ? -6.786 5.150 18.765 1.00 84.44 100 PRO A N 1
ATOM 745 C CA . PRO A 1 100 ? -6.033 5.309 19.995 1.00 84.44 100 PRO A CA 1
ATOM 746 C C . PRO A 1 100 ? -6.495 6.588 20.706 1.00 84.44 100 PRO A C 1
ATOM 748 O O . PRO A 1 100 ? -6.880 7.547 20.028 1.00 84.44 100 PRO A O 1
ATOM 751 N N . PRO A 1 101 ? -6.451 6.629 22.051 1.00 81.00 101 PRO A N 1
ATOM 752 C CA . PRO A 1 101 ? -6.740 7.850 22.789 1.00 81.00 101 PRO A CA 1
ATOM 753 C C . PRO A 1 101 ? -5.900 8.991 22.218 1.00 81.00 101 PRO A C 1
ATOM 755 O O . PRO A 1 101 ? -4.722 8.781 21.907 1.00 81.00 101 PRO A O 1
ATOM 758 N N . GLU A 1 102 ? -6.482 10.183 22.073 1.00 73.00 102 GLU A N 1
ATOM 759 C CA . GLU A 1 102 ? -5.685 11.355 21.729 1.00 73.00 102 GLU A CA 1
ATOM 760 C C . GLU A 1 102 ? -4.541 11.458 22.740 1.00 73.00 102 GLU A C 1
ATOM 762 O O . GLU A 1 102 ? -4.757 11.443 23.954 1.00 73.00 102 GLU A O 1
ATOM 767 N N . ALA A 1 103 ? -3.305 11.489 22.239 1.00 63.12 103 ALA A N 1
ATOM 768 C CA . ALA A 1 103 ? -2.158 11.754 23.084 1.00 63.12 103 ALA A CA 1
ATOM 769 C C . ALA A 1 103 ? -2.353 13.167 23.632 1.00 63.12 103 ALA A C 1
ATOM 771 O O . ALA A 1 103 ? -2.192 14.132 22.884 1.00 63.12 103 ALA A O 1
ATOM 772 N N . GLY A 1 104 ? -2.769 13.259 24.900 1.00 51.69 104 GLY A N 1
ATOM 773 C CA . GLY A 1 104 ? -3.004 14.521 25.587 1.00 51.69 104 GLY A CA 1
ATOM 774 C C . GLY A 1 104 ? -1.833 15.464 25.339 1.00 51.69 104 GLY A C 1
ATOM 775 O O . GLY A 1 104 ? -0.701 15.173 25.729 1.00 51.69 104 GLY A O 1
ATOM 776 N N . ARG A 1 105 ? -2.115 16.547 24.621 1.00 46.47 105 ARG A N 1
ATOM 777 C CA . ARG A 1 105 ? -1.279 17.741 24.576 1.00 46.47 105 ARG A CA 1
ATOM 778 C C . ARG A 1 105 ? -1.851 18.751 25.547 1.00 46.47 105 ARG A C 1
ATOM 780 O O . ARG A 1 105 ? -3.095 18.876 25.569 1.00 46.47 105 ARG A O 1
#

Foldseek 3Di:
DVVVVCPPDVDDPVVVVVVQLVVLLVVLVVCVVPDDPPDDDDDDDDLVCQFLCDRNNVNNCVVPVPDDDFDEAEDEDCDDPDDDPVCPSRTNYYHYDHHDPPPDD

Secondary structure (DSSP, 8-state):
-HHHHHTTS---HHHHHHH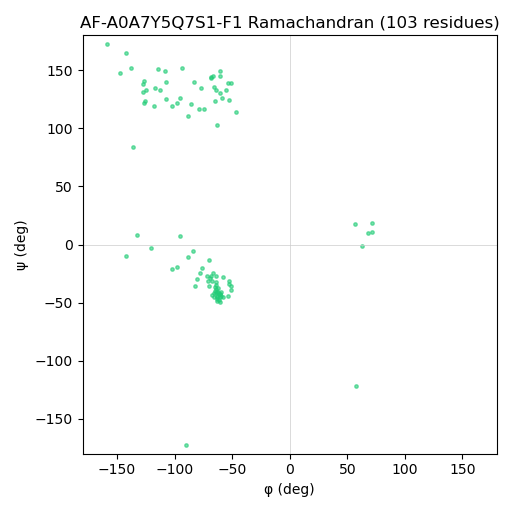HHHHHHHHHHHHHHHPPTTS-------GGGTGGG-THHHHHHHH-TT-----EEEEEES-SSS--GGGTTSSSEEEEEEPPPP---

Sequence (105 aa):
DIMAMAGHGGVKPENLAAAQALKDAAMANSILRSRLPEAGYLHLNGSYHSQRGEGIVWYLRREVPHLRIMTIATVAQGELGSLEAASHGLADFVLVVPQPPEAGR